Protein AF-A0A635RBH0-F1 (afdb_monomer)

Mean predicted aligned error: 6.49 Å

Structure (mmCIF, N/CA/C/O backbone):
data_AF-A0A635RBH0-F1
#
_entry.id   AF-A0A635RBH0-F1
#
loop_
_atom_site.group_PDB
_atom_site.id
_atom_site.type_symbol
_atom_site.label_atom_id
_atom_site.label_alt_id
_atom_site.label_comp_id
_atom_site.label_asym_id
_atom_site.label_entity_id
_atom_site.label_seq_id
_atom_site.pdbx_PDB_ins_code
_atom_site.Cartn_x
_atom_site.Cartn_y
_atom_site.Cartn_z
_atom_site.occupancy
_atom_site.B_iso_or_equiv
_atom_site.auth_seq_id
_atom_site.auth_comp_id
_atom_site.auth_asym_id
_atom_site.auth_atom_id
_atom_site.pdbx_PDB_model_num
ATOM 1 N N . MET A 1 1 ? -5.981 -16.190 20.369 1.00 44.06 1 MET A N 1
ATOM 2 C CA . MET A 1 1 ? -5.196 -15.364 19.422 1.00 44.06 1 MET A CA 1
ATOM 3 C C . MET A 1 1 ? -5.634 -13.890 19.314 1.00 44.06 1 MET A C 1
ATOM 5 O O . MET 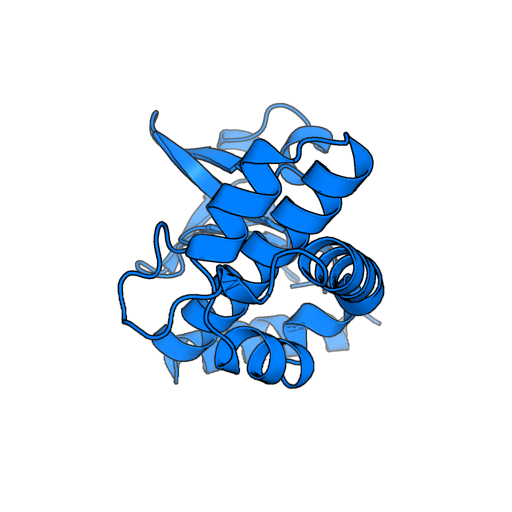A 1 1 ? -4.944 -13.153 18.635 1.00 44.06 1 MET A O 1
ATOM 9 N N . ARG A 1 2 ? -6.680 -13.398 20.010 1.00 43.31 2 ARG A N 1
ATOM 10 C CA . ARG A 1 2 ? -7.145 -11.990 19.898 1.00 43.31 2 ARG A CA 1
ATOM 11 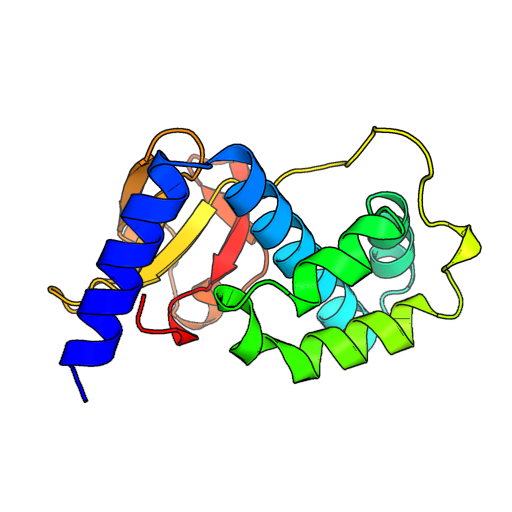C C . ARG A 1 2 ? -6.254 -10.923 20.567 1.00 43.31 2 ARG A C 1
ATOM 13 O O . ARG A 1 2 ? -6.272 -9.779 20.142 1.00 43.31 2 ARG A O 1
ATOM 20 N N . LEU A 1 3 ? -5.457 -11.287 21.576 1.00 44.53 3 LEU A N 1
ATOM 21 C CA . LEU A 1 3 ? -4.610 -10.333 22.318 1.00 44.53 3 LEU A CA 1
ATOM 22 C C . LEU A 1 3 ? -3.443 -9.766 21.485 1.00 44.53 3 LEU A C 1
ATOM 24 O O . LEU A 1 3 ? -3.016 -8.646 21.737 1.00 44.53 3 LEU A O 1
ATOM 28 N N . SER A 1 4 ? -2.962 -10.511 20.480 1.00 57.62 4 SER A N 1
ATOM 29 C CA . SER A 1 4 ? -1.877 -10.068 19.586 1.00 57.62 4 SER A CA 1
ATOM 30 C C . SER A 1 4 ? -2.301 -8.874 18.730 1.00 57.62 4 SER A C 1
ATOM 32 O O . SER A 1 4 ? -1.548 -7.921 18.582 1.00 57.62 4 SER A O 1
ATOM 34 N N . ASN A 1 5 ? -3.532 -8.910 18.223 1.00 54.75 5 ASN A N 1
ATOM 35 C CA . ASN A 1 5 ? -4.070 -7.908 17.308 1.00 54.75 5 ASN A CA 1
ATOM 36 C C . ASN A 1 5 ? -4.358 -6.584 18.031 1.00 54.75 5 ASN A C 1
ATOM 38 O O . ASN A 1 5 ? -3.998 -5.521 17.539 1.00 54.75 5 ASN A O 1
ATOM 42 N N . VAL A 1 6 ? -4.929 -6.642 19.247 1.00 58.50 6 VAL A N 1
ATOM 43 C CA . VAL A 1 6 ? -5.173 -5.441 20.076 1.00 58.50 6 VAL A CA 1
ATOM 44 C C . VAL A 1 6 ? -3.856 -4.725 20.372 1.00 58.50 6 VAL A C 1
ATOM 46 O O . VAL A 1 6 ? -3.782 -3.500 20.296 1.00 58.50 6 VAL A O 1
ATOM 49 N N . TYR A 1 7 ? -2.814 -5.495 20.694 1.00 58.91 7 TYR A N 1
ATOM 50 C CA . TYR A 1 7 ? -1.485 -4.958 20.955 1.00 58.91 7 TYR A CA 1
ATOM 51 C C . TYR A 1 7 ? -0.882 -4.316 19.701 1.00 58.91 7 TYR A C 1
ATOM 53 O O . TYR A 1 7 ? -0.368 -3.208 19.783 1.00 58.91 7 TYR A O 1
ATOM 61 N N . GLN A 1 8 ? -1.019 -4.958 18.537 1.00 63.62 8 GLN A N 1
ATOM 62 C CA . GLN A 1 8 ? -0.545 -4.423 17.258 1.00 63.62 8 GLN A CA 1
ATOM 63 C C . GLN A 1 8 ? -1.266 -3.126 16.866 1.00 63.62 8 GLN A C 1
ATOM 65 O O . GLN A 1 8 ? -0.602 -2.182 16.450 1.00 63.62 8 GLN A O 1
ATOM 70 N N . ALA A 1 9 ? -2.587 -3.033 17.052 1.00 65.12 9 ALA A N 1
ATOM 71 C CA . ALA A 1 9 ? -3.355 -1.822 16.752 1.00 65.12 9 ALA A CA 1
ATOM 72 C C . ALA A 1 9 ? -2.985 -0.656 17.682 1.00 65.12 9 ALA A C 1
ATOM 74 O O . ALA A 1 9 ? -2.739 0.460 17.224 1.00 65.12 9 ALA A O 1
ATOM 75 N N . ALA A 1 10 ? -2.874 -0.917 18.988 1.00 64.19 10 ALA A N 1
ATOM 76 C CA . ALA A 1 10 ? -2.432 0.088 19.953 1.00 64.19 10 ALA A CA 1
ATOM 77 C C . ALA A 1 10 ? -0.987 0.543 19.684 1.00 64.19 10 ALA A C 1
ATOM 79 O O . ALA A 1 10 ? -0.702 1.740 19.720 1.00 64.19 10 ALA A O 1
ATOM 80 N N . GLN A 1 11 ? -0.096 -0.398 19.358 1.00 68.94 11 GLN A N 1
ATOM 81 C CA . GLN A 1 11 ? 1.286 -0.116 18.982 1.00 68.94 11 GLN A CA 1
ATOM 82 C C . GLN A 1 11 ? 1.354 0.707 17.691 1.00 68.94 11 GLN A C 1
ATOM 84 O O . GLN A 1 11 ? 2.080 1.692 17.651 1.00 68.94 11 GLN A O 1
ATOM 89 N N . PHE A 1 12 ? 0.558 0.375 16.672 1.00 72.94 12 PHE A N 1
ATOM 90 C CA . PHE A 1 12 ? 0.488 1.139 15.428 1.00 72.94 12 PHE A CA 1
ATOM 91 C C . PHE A 1 12 ? 0.039 2.584 15.669 1.00 72.94 12 PHE A C 1
ATOM 93 O O . PHE A 1 12 ? 0.700 3.508 15.206 1.00 72.94 12 PHE A O 1
ATOM 100 N N . HIS A 1 13 ? -1.028 2.806 16.442 1.00 72.00 13 HIS A N 1
ATOM 101 C CA . HIS A 1 13 ? -1.475 4.162 16.777 1.00 72.00 13 HIS A CA 1
ATOM 102 C C . HIS A 1 13 ? -0.434 4.940 17.594 1.00 72.00 13 HIS A C 1
ATOM 104 O O . HIS A 1 13 ? -0.218 6.132 17.356 1.00 72.00 13 HIS A O 1
ATOM 110 N N . GLN A 1 14 ? 0.238 4.275 18.536 1.00 72.81 14 GLN A N 1
ATOM 111 C CA . GLN A 1 14 ? 1.314 4.873 19.321 1.00 72.81 14 GLN A CA 1
ATOM 112 C C . GLN A 1 14 ? 2.518 5.244 18.441 1.00 72.81 14 GLN A C 1
ATOM 114 O O . GLN A 1 14 ? 3.041 6.352 18.553 1.00 72.81 14 GLN A O 1
ATOM 119 N N . GLU A 1 15 ? 2.945 4.351 17.548 1.00 74.12 15 GLU A N 1
ATOM 120 C CA . GLU A 1 15 ? 4.048 4.579 16.610 1.00 74.12 15 GLU A CA 1
ATOM 121 C C . GLU A 1 15 ? 3.713 5.656 15.577 1.00 74.12 15 GLU A C 1
ATOM 123 O O . GLU A 1 15 ? 4.554 6.515 15.311 1.00 74.12 15 GLU A O 1
ATOM 128 N N . LEU A 1 16 ? 2.484 5.664 15.048 1.00 79.81 16 LEU A N 1
ATOM 129 C CA . LEU A 1 16 ? 1.994 6.698 14.136 1.00 79.81 16 LEU A CA 1
ATOM 130 C C . LEU A 1 16 ? 2.011 8.070 14.814 1.00 79.81 16 LEU A C 1
ATOM 132 O O . LEU A 1 16 ? 2.447 9.040 14.211 1.00 79.81 16 LEU A O 1
ATOM 136 N N . THR A 1 17 ? 1.618 8.147 16.085 1.00 78.12 17 THR A N 1
ATOM 137 C CA . THR A 1 17 ? 1.651 9.406 16.843 1.00 78.12 17 THR A CA 1
ATOM 138 C C . THR A 1 17 ? 3.086 9.841 17.160 1.00 78.12 17 THR A C 1
ATOM 140 O O . THR A 1 17 ? 3.404 11.026 17.120 1.00 78.12 17 THR A O 1
ATOM 143 N N . ALA A 1 18 ? 3.976 8.893 17.467 1.00 80.94 18 ALA A N 1
ATOM 144 C CA . ALA A 1 18 ? 5.359 9.188 17.836 1.00 80.94 18 ALA A CA 1
ATOM 145 C C . ALA A 1 18 ? 6.256 9.536 16.634 1.00 80.94 18 ALA A C 1
ATOM 147 O O . ALA A 1 18 ? 7.181 10.336 16.774 1.00 80.94 18 ALA A O 1
ATOM 148 N N . LYS A 1 19 ? 6.034 8.907 15.471 1.00 84.00 19 LYS A N 1
ATOM 149 C CA . LYS A 1 19 ? 6.851 9.059 14.252 1.00 84.00 19 LYS A CA 1
ATOM 150 C C . LYS A 1 19 ? 5.990 9.033 12.973 1.00 84.00 19 LYS A C 1
ATOM 152 O O . LYS A 1 19 ? 6.208 8.171 12.113 1.00 84.00 19 LYS A O 1
ATOM 157 N N . PRO A 1 20 ? 5.053 9.981 12.799 1.00 82.50 20 PRO A N 1
ATOM 158 C CA . PRO A 1 20 ? 4.067 9.946 11.714 1.00 82.50 20 PRO A CA 1
ATOM 159 C C . PRO A 1 20 ? 4.707 9.928 10.324 1.00 82.50 20 PRO A C 1
ATOM 161 O O . PRO A 1 20 ? 4.341 9.117 9.476 1.00 82.50 20 PRO A O 1
ATOM 164 N N . GLU A 1 21 ? 5.730 10.755 10.099 1.00 84.31 21 GLU A N 1
ATOM 165 C CA . GLU A 1 21 ? 6.403 10.846 8.799 1.00 84.31 21 GLU A CA 1
ATOM 166 C C . GLU A 1 21 ? 7.143 9.560 8.420 1.00 84.31 21 GLU A C 1
ATOM 168 O O . GLU A 1 21 ? 7.104 9.145 7.263 1.00 84.31 21 GLU A O 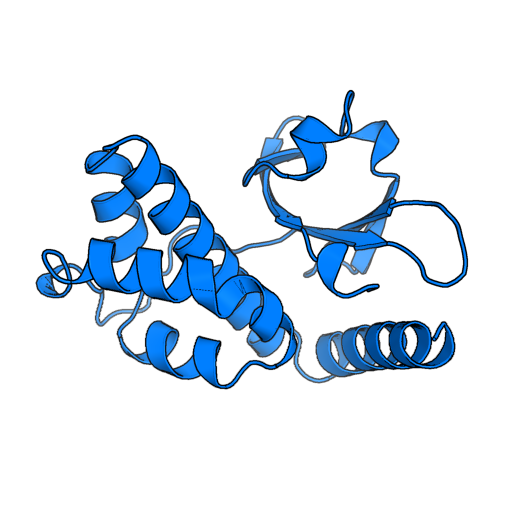1
ATOM 173 N N . TYR A 1 22 ? 7.785 8.901 9.390 1.00 85.19 22 TYR A N 1
ATOM 174 C CA . TYR A 1 22 ? 8.496 7.642 9.167 1.00 85.19 22 TYR A CA 1
ATOM 175 C C . TYR A 1 22 ? 7.524 6.511 8.812 1.00 85.19 22 TYR A C 1
ATOM 177 O O . TYR A 1 22 ? 7.742 5.786 7.840 1.00 85.19 22 TYR A O 1
ATOM 185 N N . ILE A 1 23 ? 6.422 6.397 9.560 1.00 85.69 23 ILE A N 1
ATOM 186 C CA . ILE A 1 23 ? 5.379 5.400 9.298 1.00 85.69 23 ILE A CA 1
ATOM 187 C C . ILE A 1 23 ? 4.732 5.658 7.933 1.00 85.69 23 ILE A C 1
ATOM 189 O O . ILE A 1 23 ? 4.670 4.747 7.106 1.00 85.69 23 ILE A O 1
ATOM 193 N N . ARG A 1 24 ? 4.339 6.905 7.637 1.00 87.88 24 ARG A N 1
ATOM 194 C CA . ARG A 1 24 ? 3.766 7.284 6.336 1.00 87.88 24 ARG A CA 1
ATOM 195 C C . ARG A 1 24 ? 4.726 7.002 5.186 1.00 87.88 24 ARG A C 1
ATOM 197 O O . ARG A 1 24 ? 4.305 6.493 4.146 1.00 87.88 24 ARG A O 1
ATOM 204 N N . HIS A 1 25 ? 6.014 7.288 5.366 1.00 88.00 25 HIS A N 1
ATOM 205 C CA . HIS A 1 25 ? 7.038 6.987 4.373 1.00 88.00 25 HIS A CA 1
ATOM 206 C C . HIS A 1 25 ? 7.118 5.483 4.086 1.00 88.00 25 HIS A C 1
ATOM 208 O O . HIS A 1 25 ? 6.958 5.078 2.935 1.00 88.00 25 HIS A O 1
ATOM 214 N N . ASN A 1 26 ? 7.274 4.644 5.113 1.00 89.00 26 ASN A N 1
ATOM 215 C CA . ASN A 1 26 ? 7.375 3.196 4.925 1.00 89.00 26 ASN A CA 1
ATOM 216 C C . ASN A 1 26 ? 6.108 2.594 4.304 1.00 89.00 26 ASN A C 1
ATOM 218 O O . ASN A 1 26 ? 6.198 1.749 3.415 1.00 89.00 26 ASN A O 1
ATOM 222 N N . LEU A 1 27 ? 4.922 3.046 4.720 1.00 90.00 27 LEU A N 1
ATOM 223 C CA . LEU A 1 27 ? 3.657 2.593 4.135 1.00 90.00 27 LEU A CA 1
ATOM 224 C C . LEU A 1 27 ? 3.498 3.059 2.679 1.00 90.00 27 LEU A C 1
ATOM 226 O O . LEU A 1 27 ? 3.000 2.308 1.842 1.00 90.00 27 LEU A O 1
ATOM 230 N N . THR A 1 28 ? 3.992 4.253 2.339 1.00 90.94 28 THR A N 1
ATOM 231 C CA . THR A 1 28 ? 4.054 4.726 0.947 1.00 90.94 28 THR A CA 1
ATOM 232 C C . THR A 1 28 ? 4.947 3.828 0.097 1.00 90.94 28 THR A C 1
ATOM 234 O O . THR A 1 28 ? 4.563 3.432 -1.004 1.00 90.94 28 THR A O 1
ATOM 237 N N . VAL A 1 29 ? 6.130 3.472 0.600 1.00 91.12 29 VAL A N 1
ATOM 238 C CA . VAL A 1 29 ? 7.051 2.563 -0.095 1.00 91.12 29 VAL A CA 1
ATOM 239 C C . VAL A 1 29 ? 6.423 1.179 -0.259 1.00 91.12 29 VAL A C 1
ATOM 241 O O . VAL A 1 29 ? 6.448 0.622 -1.357 1.00 91.12 29 VAL A O 1
ATOM 244 N N . ALA A 1 30 ? 5.784 0.655 0.792 1.00 91.12 30 ALA A N 1
ATOM 245 C CA . ALA A 1 30 ? 5.038 -0.599 0.751 1.00 91.12 30 ALA A CA 1
ATOM 246 C C . ALA A 1 30 ? 3.991 -0.592 -0.370 1.00 91.12 30 ALA A C 1
ATOM 248 O O . ALA A 1 30 ? 3.966 -1.490 -1.211 1.00 91.12 30 ALA A O 1
ATOM 249 N N . TRP A 1 31 ? 3.156 0.448 -0.413 1.00 92.12 31 TRP A N 1
ATOM 250 C CA . TRP A 1 31 ? 2.130 0.621 -1.435 1.00 92.12 31 TRP A CA 1
ATOM 251 C C . TRP A 1 31 ? 2.720 0.649 -2.852 1.00 92.12 31 TRP A C 1
ATOM 253 O O . TRP A 1 31 ? 2.258 -0.099 -3.716 1.00 92.12 31 TRP A O 1
ATOM 263 N N . LYS A 1 32 ? 3.792 1.418 -3.085 1.00 92.25 32 LYS A N 1
ATOM 264 C CA . LYS A 1 32 ? 4.485 1.473 -4.386 1.00 92.25 32 LYS A CA 1
ATOM 265 C C . LYS A 1 32 ? 5.017 0.109 -4.820 1.00 92.25 32 LYS A C 1
ATOM 267 O O . LYS A 1 32 ? 4.870 -0.270 -5.979 1.00 92.25 32 LYS A O 1
ATOM 272 N N . LEU A 1 33 ? 5.604 -0.656 -3.902 1.00 92.06 33 LEU A N 1
ATOM 273 C CA . LEU A 1 33 ? 6.094 -2.002 -4.201 1.00 92.06 33 LEU A CA 1
ATOM 274 C C . LEU A 1 33 ? 4.950 -2.967 -4.519 1.00 92.06 33 LEU A C 1
ATOM 276 O O . LEU A 1 33 ? 5.071 -3.778 -5.436 1.00 92.06 33 LEU A O 1
ATOM 280 N N . LEU A 1 34 ? 3.816 -2.866 -3.822 1.00 90.94 34 LEU A N 1
ATOM 281 C CA . LEU A 1 34 ? 2.632 -3.657 -4.161 1.00 90.94 34 LEU A CA 1
ATOM 282 C C . LEU A 1 34 ? 2.055 -3.285 -5.529 1.00 90.94 34 LEU A C 1
ATOM 284 O O . LEU A 1 34 ? 1.635 -4.191 -6.253 1.00 90.94 34 LEU A O 1
ATOM 288 N N . LEU A 1 35 ? 2.062 -1.996 -5.881 1.00 91.56 35 LEU A N 1
ATOM 289 C CA . LEU A 1 35 ? 1.648 -1.501 -7.193 1.00 91.56 35 LEU A CA 1
ATOM 290 C C . LEU A 1 35 ? 2.549 -2.064 -8.300 1.00 91.56 35 LEU A C 1
ATOM 292 O O . LEU A 1 35 ? 2.048 -2.569 -9.299 1.00 91.56 35 LEU A O 1
ATOM 296 N N . ILE A 1 36 ? 3.868 -2.064 -8.088 1.00 92.88 36 ILE A N 1
ATOM 297 C CA . ILE A 1 36 ? 4.834 -2.646 -9.029 1.00 92.88 36 ILE A CA 1
ATOM 298 C C . ILE A 1 36 ? 4.636 -4.157 -9.168 1.00 92.88 36 ILE A C 1
ATOM 300 O O . ILE A 1 36 ? 4.621 -4.667 -10.285 1.00 92.88 36 ILE A O 1
ATOM 304 N N . ALA A 1 37 ? 4.459 -4.883 -8.060 1.00 91.19 37 ALA A N 1
ATOM 305 C CA . ALA A 1 37 ? 4.199 -6.320 -8.110 1.00 91.19 37 ALA A CA 1
ATOM 306 C C . ALA A 1 37 ? 2.922 -6.640 -8.897 1.00 91.19 37 ALA A C 1
ATOM 308 O O . ALA A 1 37 ? 2.878 -7.633 -9.620 1.00 91.19 37 ALA A O 1
ATOM 309 N N . ASP A 1 38 ? 1.881 -5.820 -8.753 1.00 90.88 38 ASP A N 1
ATOM 310 C CA . ASP A 1 38 ? 0.634 -6.003 -9.487 1.00 90.88 38 ASP A CA 1
ATOM 311 C C . ASP A 1 38 ? 0.793 -5.672 -10.976 1.00 90.88 38 ASP A C 1
ATOM 313 O O . ASP A 1 38 ? 0.415 -6.475 -11.827 1.00 90.88 38 ASP A O 1
ATOM 317 N N . ALA A 1 39 ? 1.453 -4.562 -11.308 1.00 92.81 39 ALA A N 1
ATOM 318 C CA . ALA A 1 39 ? 1.781 -4.202 -12.685 1.00 92.81 39 ALA A CA 1
ATOM 319 C C . ALA A 1 39 ? 2.630 -5.286 -13.376 1.00 92.81 39 ALA A C 1
ATOM 321 O O . ALA A 1 39 ? 2.352 -5.666 -14.512 1.00 92.81 39 ALA A O 1
ATOM 322 N N . ALA A 1 40 ? 3.598 -5.876 -12.664 1.00 92.19 40 ALA A N 1
ATOM 323 C CA . ALA A 1 40 ? 4.411 -6.982 -13.164 1.00 92.19 40 ALA A CA 1
ATOM 324 C C . ALA A 1 40 ? 3.577 -8.229 -13.488 1.00 92.19 40 ALA A C 1
ATOM 326 O O . ALA A 1 40 ? 3.811 -8.872 -14.508 1.00 92.19 40 ALA A O 1
ATOM 327 N N . ARG A 1 41 ? 2.559 -8.551 -12.676 1.00 90.62 41 ARG A N 1
ATOM 328 C CA . ARG A 1 41 ? 1.637 -9.667 -12.964 1.00 90.62 41 ARG A CA 1
ATOM 329 C C . ARG A 1 41 ? 0.812 -9.443 -14.230 1.00 90.62 41 ARG A C 1
ATOM 331 O O . ARG A 1 41 ? 0.435 -10.420 -14.872 1.00 90.62 41 ARG A O 1
ATOM 338 N N . HIS A 1 42 ? 0.545 -8.188 -14.578 1.00 92.31 42 HIS A N 1
ATOM 339 C CA . HIS A 1 42 ? -0.235 -7.798 -15.754 1.00 92.31 42 HIS A CA 1
ATOM 340 C C . HIS A 1 42 ? 0.638 -7.371 -16.950 1.00 92.31 42 HIS A C 1
ATOM 342 O O . HIS A 1 42 ? 0.098 -6.961 -17.973 1.00 92.31 42 HIS A O 1
ATOM 348 N N . ASN A 1 43 ? 1.969 -7.497 -16.851 1.00 90.50 43 ASN A N 1
ATOM 349 C CA . ASN A 1 43 ? 2.945 -7.034 -17.847 1.00 90.50 43 ASN A CA 1
ATOM 350 C C . ASN A 1 43 ? 2.846 -5.531 -18.190 1.00 90.50 43 ASN A C 1
ATOM 352 O O . ASN A 1 43 ? 3.202 -5.116 -19.293 1.00 90.50 43 ASN A O 1
ATOM 356 N N . ASP A 1 44 ? 2.406 -4.701 -17.243 1.00 94.31 44 ASP A N 1
ATOM 357 C CA . ASP A 1 44 ? 2.319 -3.248 -17.402 1.00 94.31 44 ASP A CA 1
ATOM 358 C C . ASP A 1 44 ? 3.664 -2.579 -17.076 1.00 94.31 44 ASP A C 1
ATOM 360 O O . ASP A 1 44 ? 3.929 -2.118 -15.963 1.00 94.31 44 ASP A O 1
ATOM 364 N N . GLN A 1 45 ? 4.549 -2.544 -18.072 1.00 92.50 45 GLN A N 1
ATOM 365 C CA . GLN A 1 45 ? 5.881 -1.950 -17.935 1.00 92.50 45 GLN A CA 1
ATOM 366 C C . GLN A 1 45 ? 5.845 -0.439 -17.693 1.00 92.50 45 GLN A C 1
ATOM 368 O O . GLN A 1 45 ? 6.732 0.095 -17.024 1.00 92.50 45 GLN A O 1
ATOM 373 N N . GLU A 1 46 ? 4.845 0.260 -18.230 1.00 92.56 46 GLU A N 1
ATOM 374 C CA . GLU A 1 46 ? 4.753 1.712 -18.108 1.00 92.56 46 GLU A CA 1
ATOM 375 C C . GLU A 1 46 ? 4.518 2.108 -16.651 1.00 92.56 46 GLU A C 1
ATOM 377 O O . GLU A 1 46 ? 5.229 2.971 -16.123 1.00 92.56 46 GLU A O 1
ATOM 382 N N . THR A 1 47 ? 3.583 1.430 -15.979 1.00 91.44 47 THR A N 1
ATOM 383 C CA . THR A 1 47 ? 3.334 1.633 -14.550 1.00 91.44 47 THR A CA 1
ATOM 384 C C . THR A 1 47 ? 4.568 1.289 -13.724 1.00 91.44 47 THR A C 1
ATOM 386 O O . THR A 1 47 ? 4.958 2.094 -12.880 1.00 91.44 47 THR A O 1
ATOM 389 N N . ILE A 1 48 ? 5.256 0.174 -14.006 1.00 91.38 48 ILE A N 1
ATOM 390 C CA . ILE A 1 48 ? 6.491 -0.190 -13.287 1.00 91.38 48 ILE A CA 1
ATOM 391 C C . ILE A 1 48 ? 7.526 0.933 -13.391 1.00 91.38 48 ILE A C 1
ATOM 393 O O . ILE A 1 48 ? 8.000 1.421 -12.368 1.00 91.38 48 ILE A O 1
ATOM 397 N N . ILE A 1 49 ? 7.857 1.386 -14.604 1.00 91.19 49 ILE A N 1
ATOM 398 C CA . ILE A 1 49 ? 8.879 2.421 -14.813 1.00 91.19 49 ILE A CA 1
ATOM 399 C C . ILE A 1 49 ? 8.475 3.730 -14.130 1.00 91.19 49 ILE A C 1
ATOM 401 O O . ILE A 1 49 ? 9.302 4.348 -13.453 1.00 91.19 49 ILE A O 1
ATOM 405 N N . LYS A 1 50 ? 7.213 4.156 -14.276 1.00 90.12 50 LYS A N 1
ATOM 406 C CA . LYS A 1 50 ? 6.701 5.367 -13.620 1.00 90.12 50 LYS A CA 1
ATOM 407 C C . LYS A 1 50 ? 6.824 5.272 -12.104 1.00 90.12 50 LYS A C 1
ATOM 409 O O . LYS A 1 50 ? 7.305 6.217 -11.490 1.00 90.12 50 LYS A O 1
ATOM 414 N N . THR A 1 51 ? 6.452 4.144 -11.502 1.00 90.62 51 THR A N 1
ATOM 415 C CA . THR A 1 51 ? 6.538 3.969 -10.048 1.00 90.62 51 THR A CA 1
ATOM 416 C C . THR A 1 51 ? 7.985 3.863 -9.569 1.00 90.62 51 THR A C 1
ATOM 418 O O . THR A 1 51 ? 8.324 4.494 -8.569 1.00 90.62 51 THR A O 1
ATOM 421 N N . VAL A 1 52 ? 8.868 3.159 -10.287 1.00 90.69 52 VAL A N 1
ATOM 422 C CA . VAL A 1 52 ? 10.306 3.063 -9.958 1.00 90.69 52 VAL A CA 1
ATOM 423 C C . VAL A 1 52 ? 10.968 4.437 -9.931 1.00 90.69 52 VAL A C 1
ATOM 425 O O . VAL A 1 52 ? 11.744 4.719 -9.024 1.00 90.69 52 VAL A O 1
ATOM 428 N N . ARG A 1 53 ? 10.590 5.335 -10.847 1.00 89.75 53 ARG A N 1
ATOM 429 C CA . ARG A 1 53 ? 11.054 6.731 -10.840 1.00 89.75 53 ARG A CA 1
ATOM 430 C C . ARG A 1 53 ? 10.620 7.524 -9.612 1.00 89.75 53 ARG A C 1
ATOM 432 O O . ARG A 1 53 ? 11.115 8.621 -9.433 1.00 89.75 53 ARG A O 1
ATOM 439 N N . THR A 1 54 ? 9.710 7.024 -8.785 1.00 89.25 54 THR A N 1
ATOM 440 C CA . THR A 1 54 ? 9.301 7.683 -7.531 1.00 89.25 54 THR A CA 1
ATOM 441 C C . THR A 1 54 ? 9.916 7.034 -6.289 1.00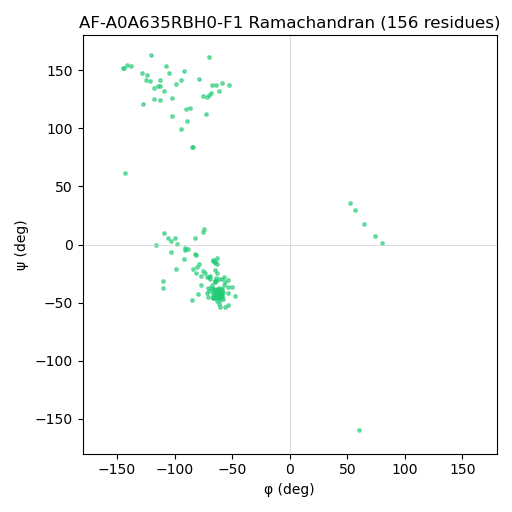 89.25 54 THR A C 1
ATOM 443 O O . THR A 1 54 ? 9.566 7.411 -5.169 1.00 89.25 54 THR A O 1
ATOM 446 N N . LEU A 1 55 ? 10.767 6.020 -6.474 1.00 88.62 55 LEU A N 1
ATOM 447 C CA . LEU A 1 55 ? 11.466 5.305 -5.410 1.00 88.62 55 LEU A CA 1
ATOM 448 C C . LEU A 1 55 ? 12.931 5.730 -5.357 1.00 88.62 55 LEU A C 1
ATOM 450 O O . LEU A 1 55 ? 13.562 6.009 -6.381 1.00 88.62 55 LEU A O 1
ATOM 454 N N . ARG A 1 56 ? 13.477 5.716 -4.146 1.00 86.50 56 ARG A N 1
ATOM 455 C CA . ARG A 1 56 ? 14.897 5.932 -3.873 1.00 86.50 56 ARG A CA 1
ATOM 456 C C . ARG A 1 56 ? 15.552 4.610 -3.477 1.00 86.50 56 ARG A C 1
ATOM 458 O O . ARG A 1 56 ? 14.880 3.754 -2.906 1.00 86.50 56 ARG A O 1
ATOM 465 N N . PRO A 1 57 ? 16.867 4.440 -3.691 1.00 82.94 57 PRO A N 1
ATOM 466 C CA . PRO A 1 57 ? 17.569 3.229 -3.266 1.00 82.94 57 PRO A CA 1
ATOM 467 C C . PRO A 1 57 ? 17.376 2.905 -1.776 1.00 82.94 57 PRO A C 1
ATOM 469 O O . PRO A 1 57 ? 17.091 1.762 -1.433 1.00 82.94 57 PRO A O 1
ATOM 472 N N . ILE A 1 58 ? 17.431 3.926 -0.910 1.00 84.19 58 ILE A N 1
ATOM 473 C CA . ILE A 1 58 ? 17.240 3.775 0.542 1.00 84.19 58 ILE A CA 1
ATOM 474 C C . ILE A 1 58 ? 15.849 3.243 0.909 1.00 84.19 58 ILE A C 1
ATOM 476 O O . ILE A 1 58 ? 15.706 2.529 1.897 1.00 84.19 58 ILE A O 1
ATOM 480 N N . ASP A 1 59 ? 14.834 3.536 0.093 1.00 86.00 59 ASP A N 1
ATOM 481 C CA . ASP A 1 59 ? 13.462 3.103 0.348 1.00 86.00 59 ASP A CA 1
ATOM 482 C C . ASP A 1 59 ? 13.355 1.569 0.295 1.00 86.00 59 ASP A C 1
ATOM 484 O O . ASP A 1 59 ? 12.564 0.977 1.021 1.00 86.00 59 ASP A O 1
ATOM 488 N N . LEU A 1 60 ? 14.169 0.906 -0.536 1.00 82.81 60 LEU A N 1
ATOM 489 C CA . LEU A 1 60 ? 14.176 -0.556 -0.663 1.00 82.81 60 LEU A CA 1
ATOM 490 C C . LEU A 1 60 ? 14.796 -1.249 0.559 1.00 82.81 60 LEU A C 1
ATOM 492 O O . LEU A 1 60 ? 14.437 -2.383 0.869 1.00 82.81 60 LEU A O 1
ATOM 496 N N . GLU A 1 61 ? 15.712 -0.578 1.256 1.00 82.12 61 GLU A N 1
ATOM 497 C CA . GLU A 1 61 ? 16.334 -1.095 2.477 1.00 82.12 61 GLU A CA 1
ATOM 498 C C . GLU A 1 61 ? 15.413 -0.914 3.689 1.00 82.12 61 GLU A C 1
ATOM 500 O O . GLU A 1 61 ? 15.253 -1.829 4.501 1.00 82.12 61 GLU A O 1
ATOM 505 N N . THR A 1 62 ? 14.765 0.252 3.799 1.00 79.38 62 THR A N 1
ATOM 506 C CA . THR A 1 62 ? 13.923 0.596 4.955 1.00 79.38 62 THR A CA 1
ATOM 507 C C . THR A 1 62 ? 12.712 -0.316 5.072 1.00 79.38 62 THR A C 1
ATOM 509 O O . THR A 1 62 ? 12.374 -0.752 6.176 1.00 79.38 62 THR A O 1
ATOM 512 N N . ILE A 1 63 ? 12.088 -0.674 3.951 1.00 82.06 63 ILE A N 1
ATOM 513 C CA . ILE A 1 63 ? 10.867 -1.477 3.960 1.00 82.06 63 ILE A CA 1
ATOM 514 C C .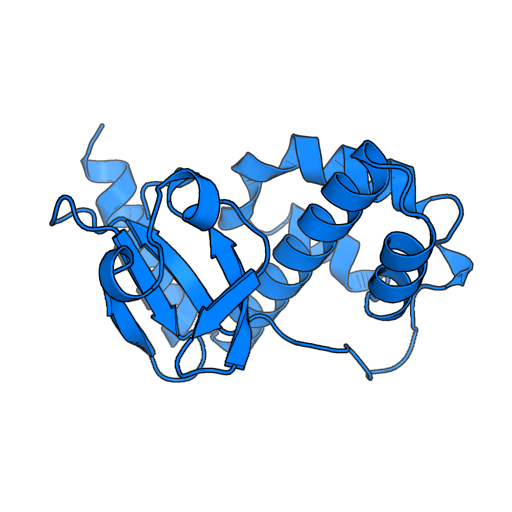 ILE A 1 63 ? 11.082 -2.890 4.534 1.00 82.06 63 ILE A C 1
ATOM 516 O O . ILE A 1 63 ? 10.192 -3.420 5.195 1.00 82.06 63 ILE A O 1
ATOM 520 N N . TRP A 1 64 ? 12.265 -3.498 4.377 1.00 78.88 64 TRP A N 1
ATOM 521 C CA . TRP A 1 64 ? 12.542 -4.840 4.927 1.00 78.88 64 TRP A CA 1
ATOM 522 C C . TRP A 1 64 ? 12.765 -4.831 6.432 1.00 78.88 64 TRP A C 1
ATOM 524 O O . TRP A 1 64 ? 12.560 -5.850 7.088 1.00 78.88 64 TRP A O 1
ATOM 534 N N . SER A 1 65 ? 13.147 -3.678 6.977 1.00 79.69 65 SER A N 1
ATOM 535 C CA . SER A 1 65 ? 13.241 -3.464 8.419 1.00 79.69 65 SER A CA 1
ATOM 536 C C . SER A 1 65 ? 11.895 -3.121 9.068 1.00 79.69 65 SER A C 1
ATOM 538 O O . SER A 1 65 ? 11.806 -3.064 10.291 1.00 79.69 65 SER A O 1
ATOM 540 N N . PHE A 1 66 ? 10.846 -2.885 8.270 1.00 81.25 66 PHE A N 1
ATOM 541 C CA . PHE A 1 66 ? 9.564 -2.414 8.773 1.00 81.25 66 PHE A CA 1
ATOM 542 C C . PHE A 1 66 ? 8.583 -3.565 9.035 1.00 81.25 66 PHE A C 1
ATOM 544 O O . PHE A 1 66 ? 7.902 -4.059 8.128 1.00 81.25 66 PHE A O 1
ATOM 551 N N . ASP A 1 67 ? 8.484 -3.956 10.309 1.00 75.12 67 ASP A N 1
ATOM 552 C CA . ASP A 1 67 ? 7.757 -5.144 10.780 1.00 75.12 67 ASP A CA 1
ATOM 553 C C . ASP A 1 67 ? 6.296 -5.221 10.317 1.00 75.12 67 ASP A C 1
ATOM 555 O O . ASP A 1 67 ? 5.819 -6.303 9.958 1.00 75.12 67 ASP A O 1
ATOM 559 N N . LEU A 1 68 ? 5.595 -4.085 10.235 1.00 72.62 68 LEU A N 1
ATOM 560 C CA . LEU A 1 68 ? 4.191 -4.037 9.806 1.00 72.62 68 LEU A CA 1
ATOM 561 C C . LEU A 1 68 ? 3.985 -4.511 8.366 1.00 72.62 68 LEU A C 1
ATOM 563 O O . LEU A 1 68 ? 2.878 -4.848 7.975 1.00 72.62 68 LEU A O 1
ATOM 567 N N . THR A 1 69 ? 5.030 -4.586 7.551 1.00 74.31 69 THR A N 1
ATOM 568 C CA . THR A 1 69 ? 4.893 -4.978 6.142 1.00 74.31 69 THR A CA 1
ATOM 569 C C . THR A 1 69 ? 5.383 -6.393 5.862 1.00 74.31 69 THR A C 1
ATOM 571 O O . THR A 1 69 ? 5.336 -6.866 4.726 1.00 74.31 69 THR A O 1
ATOM 574 N N . ARG A 1 70 ? 5.765 -7.134 6.910 1.00 76.50 70 ARG A N 1
ATOM 575 C CA . ARG A 1 70 ? 6.310 -8.493 6.812 1.00 76.50 70 ARG A CA 1
ATOM 576 C C . ARG A 1 70 ? 5.388 -9.476 6.085 1.00 76.50 70 ARG A C 1
ATOM 578 O O . ARG A 1 70 ? 5.867 -10.361 5.378 1.00 76.50 70 ARG A O 1
ATOM 585 N N . ILE A 1 71 ? 4.072 -9.309 6.196 1.00 77.50 71 ILE A N 1
ATOM 586 C CA . ILE A 1 71 ? 3.088 -10.137 5.477 1.00 77.50 71 ILE A CA 1
ATOM 587 C C . ILE A 1 71 ? 3.179 -9.990 3.949 1.00 77.50 71 ILE A C 1
ATOM 589 O O . ILE A 1 71 ? 2.825 -10.907 3.209 1.00 77.50 71 ILE A O 1
ATOM 593 N N . TYR A 1 72 ? 3.698 -8.859 3.467 1.00 83.19 72 TYR A N 1
ATOM 594 C CA . TYR A 1 72 ? 3.829 -8.545 2.049 1.00 83.19 72 TYR A CA 1
ATOM 595 C C . TYR A 1 72 ? 5.163 -8.991 1.453 1.00 83.19 72 TYR A C 1
ATOM 597 O O . TYR A 1 72 ? 5.325 -8.921 0.236 1.00 83.19 72 TYR A O 1
ATOM 605 N N . HIS A 1 73 ? 6.078 -9.540 2.260 1.00 84.75 73 HIS A N 1
ATOM 606 C CA . HIS A 1 73 ? 7.449 -9.874 1.864 1.00 84.75 73 HIS A CA 1
ATOM 607 C C . HIS A 1 73 ? 7.551 -10.693 0.564 1.00 84.75 73 HIS A C 1
ATOM 609 O O . HIS A 1 73 ? 8.450 -10.484 -0.248 1.00 84.75 73 HIS A O 1
ATOM 615 N N . ARG A 1 74 ? 6.623 -11.624 0.305 1.00 85.12 74 ARG A N 1
ATOM 616 C CA . ARG A 1 74 ? 6.622 -12.378 -0.965 1.00 85.12 74 ARG A CA 1
ATOM 617 C C . ARG A 1 74 ? 6.312 -11.495 -2.177 1.00 85.12 74 ARG A C 1
ATOM 619 O O . ARG A 1 74 ? 6.968 -11.623 -3.204 1.00 85.12 74 ARG A O 1
ATOM 626 N N . ARG A 1 75 ? 5.317 -10.610 -2.062 1.00 87.12 75 ARG A N 1
ATOM 627 C CA . ARG A 1 75 ? 4.936 -9.672 -3.135 1.00 87.12 75 ARG A CA 1
ATOM 628 C C . ARG A 1 75 ? 6.020 -8.626 -3.352 1.00 87.12 75 ARG A C 1
ATOM 630 O O . ARG A 1 75 ? 6.321 -8.274 -4.479 1.00 87.12 75 ARG A O 1
ATOM 637 N N . PHE A 1 76 ? 6.628 -8.187 -2.268 1.00 90.12 76 PHE A N 1
ATOM 638 C CA . PHE A 1 76 ? 7.779 -7.305 -2.247 1.00 90.12 76 PHE A CA 1
ATOM 639 C C . PHE A 1 76 ? 9.000 -7.871 -2.969 1.00 90.12 76 PHE A C 1
ATOM 641 O O . PHE A 1 76 ? 9.571 -7.183 -3.807 1.00 90.12 76 PHE A O 1
ATOM 648 N N . ASN A 1 77 ? 9.345 -9.139 -2.739 1.00 88.94 77 ASN A N 1
ATOM 649 C CA . ASN A 1 77 ? 10.398 -9.799 -3.513 1.00 88.94 77 ASN A CA 1
ATOM 650 C C . ASN A 1 77 ? 10.066 -9.824 -5.010 1.00 88.94 77 ASN A C 1
ATOM 652 O O . ASN A 1 77 ? 10.912 -9.473 -5.826 1.00 88.94 77 ASN A O 1
ATOM 656 N N . ALA A 1 78 ? 8.818 -10.157 -5.365 1.00 89.00 78 ALA A N 1
ATOM 657 C CA . ALA A 1 78 ? 8.374 -10.126 -6.757 1.00 89.00 78 ALA A CA 1
ATOM 658 C C . ALA A 1 78 ? 8.464 -8.714 -7.367 1.00 89.00 78 ALA A C 1
ATOM 660 O O . ALA A 1 78 ? 8.859 -8.570 -8.522 1.00 89.00 78 ALA A O 1
ATOM 661 N N . ALA A 1 79 ? 8.154 -7.671 -6.588 1.00 90.62 79 ALA A N 1
ATOM 662 C CA . ALA A 1 79 ? 8.367 -6.290 -7.001 1.00 90.62 79 ALA A CA 1
ATOM 663 C C . ALA A 1 79 ? 9.852 -6.022 -7.260 1.00 90.62 79 ALA A C 1
ATOM 665 O O . ALA A 1 79 ? 10.197 -5.557 -8.335 1.00 90.62 79 ALA A O 1
ATOM 666 N N . VAL A 1 80 ? 10.747 -6.358 -6.327 1.00 89.31 80 VAL A N 1
ATOM 667 C CA . VAL A 1 80 ? 12.194 -6.127 -6.488 1.00 89.31 80 VAL A CA 1
ATOM 668 C C . VAL A 1 80 ? 12.763 -6.844 -7.708 1.00 89.31 80 VAL A C 1
ATOM 670 O O . VAL A 1 80 ? 13.542 -6.244 -8.452 1.00 89.31 80 VAL A O 1
ATOM 673 N N . ASP A 1 81 ? 12.349 -8.084 -7.961 1.00 90.31 81 ASP A N 1
ATOM 674 C CA . ASP A 1 81 ? 12.745 -8.801 -9.173 1.00 90.31 81 ASP A CA 1
ATOM 675 C C . ASP A 1 81 ? 12.268 -8.075 -10.443 1.00 90.31 81 ASP A C 1
ATOM 677 O O . ASP A 1 81 ? 13.038 -7.946 -11.396 1.00 90.31 81 ASP A O 1
ATOM 681 N N . ALA A 1 82 ? 11.051 -7.520 -10.434 1.00 90.38 82 ALA A N 1
ATOM 682 C CA . ALA A 1 82 ? 10.520 -6.714 -11.535 1.00 90.38 82 ALA A CA 1
ATOM 683 C C . ALA A 1 82 ? 11.210 -5.342 -11.684 1.00 90.38 82 ALA A C 1
ATOM 685 O O . ALA A 1 82 ? 11.281 -4.812 -12.792 1.00 90.38 82 ALA A O 1
ATOM 686 N N . ILE A 1 83 ? 11.743 -4.767 -10.600 1.00 90.12 83 ILE A N 1
ATOM 687 C CA . ILE A 1 83 ? 12.444 -3.470 -10.607 1.00 90.12 83 ILE A CA 1
ATOM 688 C C . ILE A 1 83 ? 13.893 -3.625 -11.078 1.00 90.12 83 ILE A C 1
ATOM 690 O O . ILE A 1 83 ? 14.450 -2.668 -11.608 1.00 90.12 83 ILE A O 1
ATOM 694 N N . ARG A 1 84 ? 14.510 -4.809 -10.942 1.00 88.19 84 ARG A N 1
ATOM 695 C CA . ARG A 1 84 ? 15.936 -5.047 -11.254 1.00 88.19 84 ARG A CA 1
ATOM 696 C C . ARG A 1 84 ? 16.394 -4.487 -12.616 1.00 88.19 84 ARG A C 1
ATOM 698 O O . ARG A 1 84 ? 17.439 -3.837 -12.640 1.00 88.19 84 ARG A O 1
ATOM 705 N N . PRO A 1 85 ? 15.652 -4.644 -13.733 1.00 91.31 85 PRO A N 1
ATOM 706 C CA . PRO A 1 85 ? 16.035 -4.053 -15.024 1.00 91.31 85 PRO A CA 1
ATOM 707 C C . PRO A 1 85 ? 16.025 -2.513 -15.038 1.00 91.31 85 PRO A C 1
ATOM 709 O O . PRO A 1 85 ? 16.691 -1.885 -15.858 1.00 91.31 85 PRO A O 1
ATOM 712 N N . TYR A 1 86 ? 15.279 -1.902 -14.120 1.00 89.25 86 TYR A N 1
ATOM 713 C CA . TYR A 1 86 ? 1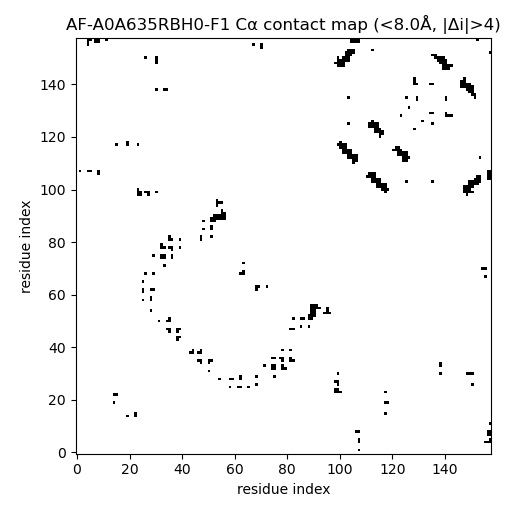4.973 -0.476 -14.045 1.00 89.25 86 TYR A CA 1
ATOM 714 C C . TYR A 1 86 ? 15.678 0.236 -12.885 1.00 89.25 86 TYR A C 1
ATOM 716 O O . TYR A 1 86 ? 15.381 1.397 -12.629 1.00 89.25 86 TYR A O 1
ATOM 724 N N . PHE A 1 87 ? 16.624 -0.405 -12.190 1.00 87.00 87 PHE A N 1
ATOM 725 C CA . PHE A 1 87 ? 17.345 0.210 -11.061 1.00 87.00 87 PHE A CA 1
ATOM 726 C C . PHE A 1 87 ? 18.002 1.552 -11.410 1.00 87.00 87 PHE A C 1
ATOM 728 O O . PHE A 1 87 ? 18.072 2.440 -10.568 1.00 87.00 87 PHE A O 1
ATOM 735 N N . HIS A 1 88 ? 18.418 1.739 -12.663 1.00 85.56 88 HIS A N 1
ATOM 736 C CA . HIS A 1 88 ? 18.975 3.000 -13.156 1.00 85.56 88 HIS A CA 1
ATOM 737 C C . HIS A 1 88 ? 17.959 4.160 -13.206 1.00 85.56 88 HIS A C 1
ATOM 739 O O . HIS A 1 88 ? 18.364 5.309 -13.356 1.00 85.56 88 HIS A O 1
ATOM 745 N N . TYR A 1 89 ? 16.655 3.880 -13.090 1.00 84.62 89 TYR A N 1
ATOM 746 C CA . TYR A 1 89 ? 15.594 4.884 -12.985 1.00 84.62 89 TYR A CA 1
ATOM 747 C C . TYR A 1 89 ? 15.253 5.276 -11.542 1.00 84.62 89 TYR A C 1
ATOM 749 O O . TYR A 1 89 ? 14.432 6.176 -11.362 1.00 84.62 89 TYR A O 1
ATOM 757 N N . LEU A 1 90 ? 15.848 4.634 -10.529 1.00 82.88 90 LEU A N 1
ATOM 758 C CA . LEU A 1 90 ? 15.678 5.052 -9.136 1.00 82.88 90 LEU A CA 1
ATOM 759 C C . LEU A 1 90 ? 16.210 6.480 -8.965 1.00 82.88 90 LEU A C 1
ATOM 761 O O . LEU A 1 90 ? 17.313 6.801 -9.411 1.00 82.88 90 LEU A O 1
ATOM 765 N N . GLN A 1 91 ? 15.426 7.347 -8.328 1.00 75.19 91 GLN A N 1
ATOM 766 C CA . GLN A 1 91 ? 15.812 8.743 -8.149 1.00 75.19 91 GLN A CA 1
ATOM 767 C C . GLN A 1 91 ? 16.821 8.912 -7.009 1.00 75.19 91 GLN A C 1
ATOM 769 O O . GLN A 1 91 ? 16.714 8.286 -5.954 1.00 75.19 91 GLN A O 1
ATOM 774 N N . ALA A 1 92 ? 17.773 9.826 -7.212 1.00 62.28 92 ALA A N 1
ATOM 775 C CA . ALA A 1 92 ? 18.704 10.282 -6.178 1.00 62.28 92 ALA A CA 1
ATOM 776 C C . ALA A 1 92 ? 18.198 11.527 -5.414 1.00 62.28 92 ALA A C 1
ATOM 778 O O . ALA A 1 92 ? 18.765 11.885 -4.385 1.00 62.28 92 ALA A O 1
ATOM 779 N N . THR A 1 93 ? 17.151 12.198 -5.908 1.00 55.34 93 THR A N 1
ATOM 780 C CA . THR A 1 93 ? 16.645 13.491 -5.407 1.00 55.34 93 THR A CA 1
ATOM 781 C C . THR A 1 93 ? 15.184 13.407 -4.940 1.00 55.34 93 THR A C 1
ATOM 783 O O . THR A 1 93 ? 14.492 12.443 -5.240 1.00 55.34 93 THR A O 1
ATOM 786 N N . SER A 1 94 ? 14.725 14.390 -4.152 1.00 54.44 94 SER A N 1
ATOM 787 C CA . SER A 1 94 ? 13.567 14.285 -3.240 1.00 54.44 94 SER A CA 1
ATOM 788 C C . SER A 1 94 ? 12.162 14.317 -3.859 1.00 54.44 94 SER A C 1
ATOM 790 O O . SER A 1 94 ? 11.201 14.465 -3.101 1.00 54.44 94 SER A O 1
ATOM 792 N N . ASP A 1 95 ? 11.999 14.219 -5.179 1.00 63.78 95 ASP A N 1
ATOM 793 C CA . ASP A 1 95 ? 10.665 14.288 -5.786 1.00 63.78 95 ASP A CA 1
ATOM 794 C C . ASP A 1 95 ? 9.997 12.906 -5.758 1.00 63.78 95 ASP A C 1
ATOM 796 O O . ASP A 1 95 ? 10.098 12.083 -6.668 1.00 63.78 95 ASP A O 1
ATOM 800 N N . CYS A 1 96 ? 9.376 12.611 -4.617 1.00 65.44 96 CYS A N 1
ATOM 801 C CA . CYS A 1 96 ? 8.950 11.266 -4.245 1.00 65.44 96 CYS A CA 1
ATOM 802 C C . CYS A 1 96 ? 7.603 10.855 -4.869 1.00 65.44 96 CYS A C 1
ATOM 804 O O . CYS A 1 96 ? 7.098 9.782 -4.536 1.00 65.44 96 CYS A O 1
ATOM 806 N N . GLY A 1 97 ? 7.001 11.661 -5.751 1.00 72.00 97 GLY A N 1
ATOM 807 C CA . GLY A 1 97 ? 5.670 11.390 -6.306 1.00 72.00 97 GLY A CA 1
ATOM 808 C C . GLY A 1 97 ? 4.569 11.323 -5.228 1.00 72.00 97 GLY A C 1
ATOM 809 O O . GLY A 1 97 ? 4.755 11.847 -4.129 1.00 72.00 97 GLY A O 1
ATOM 810 N N . PRO A 1 98 ? 3.411 10.696 -5.512 1.00 75.75 98 PRO A N 1
ATOM 811 C CA . PRO A 1 98 ? 2.300 10.648 -4.563 1.00 75.75 98 PRO A CA 1
ATOM 812 C C . PRO A 1 98 ? 2.664 9.865 -3.293 1.00 75.75 98 PRO A C 1
ATOM 814 O O . PRO A 1 98 ? 3.268 8.787 -3.357 1.00 75.75 98 PRO A O 1
ATOM 817 N N . SER A 1 99 ? 2.269 10.410 -2.140 1.00 82.75 99 SER A N 1
ATOM 818 C CA . SER A 1 99 ? 2.349 9.749 -0.837 1.00 82.75 99 SER A CA 1
ATOM 819 C C . SER A 1 99 ? 1.061 9.005 -0.516 1.00 82.75 99 SER A C 1
ATOM 821 O O . SER A 1 99 ? -0.027 9.422 -0.910 1.00 82.75 99 SER A O 1
ATOM 823 N N . LEU A 1 100 ? 1.187 7.912 0.232 1.00 88.56 100 LEU A N 1
ATOM 824 C CA . LEU A 1 100 ? 0.033 7.218 0.774 1.00 88.56 100 LEU A CA 1
ATOM 825 C C . LEU A 1 100 ? -0.585 8.058 1.892 1.00 88.56 100 LEU A C 1
ATOM 827 O O . LEU A 1 100 ? 0.120 8.428 2.831 1.00 88.56 100 LEU A O 1
ATOM 831 N N . GLU A 1 101 ? -1.886 8.311 1.788 1.00 88.06 101 GLU A N 1
ATOM 832 C CA . GLU A 1 101 ? -2.640 9.047 2.807 1.00 88.06 101 GLU A CA 1
ATOM 833 C C . GLU A 1 101 ? -3.618 8.157 3.571 1.00 88.06 101 GLU A C 1
ATOM 835 O O . GLU A 1 101 ? -3.839 8.359 4.758 1.00 88.06 101 GLU A O 1
ATOM 840 N N . TRP A 1 102 ? -4.158 7.122 2.930 1.00 90.62 102 TRP A N 1
ATOM 841 C CA . TRP A 1 102 ? -5.206 6.301 3.521 1.00 90.62 102 TRP A CA 1
ATOM 842 C C . TRP A 1 102 ? -4.761 4.851 3.690 1.00 90.62 102 TRP A C 1
ATOM 844 O O . TRP A 1 102 ? -4.218 4.227 2.772 1.00 90.62 102 TRP A O 1
ATOM 854 N N . VAL A 1 103 ? -5.041 4.285 4.862 1.00 90.31 103 VAL A N 1
ATOM 855 C CA . VAL A 1 103 ? -4.850 2.858 5.142 1.00 90.31 103 VAL A CA 1
ATOM 856 C C . VAL A 1 103 ? -6.154 2.204 5.557 1.00 90.31 103 VAL A C 1
ATOM 858 O O . VAL A 1 103 ? -6.951 2.780 6.286 1.00 90.31 103 VAL A O 1
ATOM 861 N N . LEU A 1 104 ? -6.368 0.981 5.091 1.00 89.06 104 LEU A N 1
ATOM 862 C CA . LEU A 1 104 ? -7.506 0.157 5.477 1.00 89.06 104 LEU A CA 1
ATOM 863 C C . LEU A 1 104 ? -7.128 -0.683 6.697 1.00 89.06 104 LEU A C 1
ATOM 865 O O . LEU A 1 104 ? -6.247 -1.533 6.605 1.00 89.06 104 LEU A O 1
ATOM 869 N N . VAL A 1 105 ? -7.806 -0.465 7.815 1.00 86.50 105 VAL A N 1
ATOM 870 C CA . VAL A 1 105 ? -7.575 -1.133 9.102 1.00 86.50 105 VAL A CA 1
ATOM 871 C C . VAL A 1 105 ? -8.873 -1.773 9.594 1.00 86.50 105 VAL A C 1
ATOM 873 O O . VAL A 1 105 ? -9.960 -1.241 9.395 1.00 86.50 105 VAL A O 1
ATOM 876 N N . GLN A 1 106 ? -8.795 -2.948 10.191 1.00 80.25 106 GLN A N 1
ATOM 877 C CA . GLN A 1 106 ? -9.878 -3.674 10.829 1.00 80.25 106 GLN A CA 1
ATOM 878 C C . GLN A 1 106 ? -9.777 -3.516 12.345 1.00 80.25 106 GLN A C 1
ATOM 880 O O . GLN A 1 106 ? -8.942 -4.131 13.002 1.00 80.25 106 GLN A O 1
ATOM 885 N N . SER A 1 107 ? -10.727 -2.780 12.916 1.00 66.69 107 SER A N 1
ATOM 886 C CA . SER A 1 107 ? -10.800 -2.611 14.364 1.00 66.69 107 SER A CA 1
ATOM 887 C C . SER A 1 107 ? -10.793 -3.953 15.089 1.00 66.69 107 SER A C 1
ATOM 889 O O . SER A 1 107 ? -11.488 -4.902 14.736 1.00 66.69 107 SER A O 1
ATOM 891 N N . VAL A 1 108 ? -10.033 -4.016 16.175 1.00 62.00 108 VAL A N 1
ATOM 892 C CA . VAL A 1 108 ? -9.998 -5.214 17.019 1.00 62.00 108 VAL A CA 1
ATOM 893 C C . VAL A 1 108 ? -11.213 -5.289 17.952 1.00 62.00 108 VAL A C 1
ATOM 895 O O . VAL A 1 108 ? -11.526 -6.347 18.499 1.00 62.00 108 VAL A O 1
ATOM 898 N N . TRP A 1 109 ? -11.909 -4.163 18.129 1.00 61.44 109 TRP A N 1
ATOM 899 C CA . TRP A 1 109 ? -13.049 -4.002 19.033 1.00 61.44 109 TRP A CA 1
ATOM 900 C C . TRP A 1 109 ? -14.398 -4.001 18.309 1.00 61.44 109 TRP A C 1
ATOM 902 O O . TRP A 1 109 ? -15.440 -3.997 18.962 1.00 61.44 109 TRP A O 1
ATOM 912 N N . SER A 1 110 ? -14.398 -4.002 16.976 1.00 64.31 110 SER A N 1
ATOM 913 C CA . SER A 1 110 ? -15.605 -4.045 16.156 1.00 64.31 110 SER A CA 1
ATOM 914 C C . SER A 1 110 ? -15.367 -4.862 14.891 1.00 64.31 110 SER A C 1
ATOM 916 O O . SER A 1 110 ? -14.260 -4.906 14.375 1.00 64.31 110 SER A O 1
ATOM 918 N N . ASP A 1 111 ? -16.414 -5.471 14.336 1.00 70.75 111 ASP A N 1
ATOM 919 C CA . ASP A 1 111 ? -16.315 -6.206 13.063 1.00 70.75 111 ASP A CA 1
ATOM 920 C C . ASP A 1 111 ? -16.211 -5.270 11.839 1.00 70.75 111 ASP A C 1
ATOM 922 O O . ASP A 1 111 ? -16.377 -5.696 10.695 1.00 70.75 111 ASP A O 1
ATOM 926 N N . TYR A 1 112 ? -15.956 -3.979 12.070 1.00 77.19 112 TYR A N 1
ATOM 927 C CA . TYR A 1 112 ? -15.894 -2.958 11.036 1.00 77.19 112 TYR A CA 1
ATOM 928 C C . TYR A 1 112 ? -14.461 -2.737 10.551 1.00 77.19 112 TYR A C 1
ATOM 930 O O . TYR A 1 112 ? -13.498 -2.710 11.322 1.00 77.19 112 TYR A O 1
ATOM 938 N N . ILE A 1 113 ? -14.357 -2.530 9.242 1.00 85.81 113 ILE A N 1
ATOM 939 C CA . ILE A 1 113 ? -13.146 -2.088 8.559 1.00 85.81 113 ILE A CA 1
ATOM 940 C C . ILE A 1 113 ? -13.270 -0.579 8.338 1.00 85.81 113 ILE A C 1
ATOM 942 O O . ILE A 1 113 ? -14.335 -0.089 7.958 1.00 85.81 113 ILE A O 1
ATOM 946 N N . TYR A 1 114 ? -12.183 0.145 8.567 1.00 87.69 114 TYR A N 1
ATOM 947 C CA . TYR A 1 114 ? -12.088 1.592 8.472 1.00 87.69 114 TYR A CA 1
ATOM 948 C C . TYR A 1 114 ? -10.981 1.990 7.501 1.00 87.69 114 TYR A C 1
ATOM 950 O O . TYR A 1 114 ? -9.941 1.341 7.423 1.00 87.69 114 TYR A O 1
ATOM 958 N N . LEU A 1 115 ? -11.198 3.085 6.787 1.00 89.38 115 LEU A N 1
ATOM 959 C CA . LEU A 1 115 ? -10.148 3.883 6.176 1.00 89.38 115 LEU A CA 1
ATOM 960 C C . LEU A 1 115 ? -9.665 4.895 7.212 1.00 89.38 115 LEU A C 1
ATOM 962 O O . LEU A 1 115 ? -10.447 5.738 7.641 1.00 89.38 115 LEU A O 1
ATOM 966 N N . LEU A 1 116 ? -8.400 4.801 7.604 1.00 88.88 116 LEU A N 1
ATOM 967 C CA . LEU A 1 116 ? -7.726 5.744 8.488 1.00 88.88 116 LEU A CA 1
ATOM 968 C C . LEU A 1 116 ? -6.834 6.672 7.655 1.00 88.88 116 LEU A C 1
ATOM 970 O O . LEU A 1 116 ? -5.977 6.192 6.906 1.00 88.88 116 LEU A O 1
ATOM 974 N N . SER A 1 117 ? -7.016 7.980 7.813 1.00 89.00 117 SER A N 1
ATOM 975 C CA . SER A 1 117 ? -6.112 9.006 7.287 1.00 89.00 117 SER A CA 1
ATOM 976 C C . SER A 1 117 ? -4.848 9.066 8.143 1.00 89.00 117 SER A C 1
ATOM 978 O O . SER A 1 117 ? -4.909 9.186 9.369 1.00 89.00 117 SER A O 1
ATOM 980 N N . LEU A 1 118 ? -3.690 8.973 7.493 1.00 86.88 118 LEU A N 1
ATOM 981 C CA . LEU A 1 118 ? -2.380 9.026 8.137 1.00 86.88 118 LEU A CA 1
ATOM 982 C C . LEU A 1 118 ? -1.981 10.456 8.527 1.00 86.88 118 LEU A C 1
ATOM 984 O O . LEU A 1 118 ? -1.202 10.618 9.464 1.00 86.88 118 LEU A O 1
ATOM 988 N N . GLU A 1 119 ? -2.483 11.477 7.827 1.00 84.50 119 GLU A N 1
ATOM 989 C CA . GLU A 1 119 ? -2.215 12.887 8.127 1.00 84.50 119 GLU A CA 1
ATOM 990 C C . GLU A 1 119 ? -3.155 13.442 9.199 1.00 84.50 119 GLU A C 1
ATOM 992 O O . GLU A 1 119 ? -2.703 14.084 10.146 1.00 84.50 119 GLU A O 1
ATOM 997 N N . THR A 1 120 ? -4.460 13.198 9.067 1.00 84.00 120 THR A N 1
ATOM 998 C CA . THR A 1 120 ? -5.478 13.829 9.924 1.00 84.00 120 THR A CA 1
ATOM 999 C C . THR A 1 120 ? -5.955 12.933 11.065 1.00 84.00 120 THR A C 1
ATOM 1001 O O . THR A 1 120 ? -6.499 13.433 12.049 1.00 84.00 120 THR A O 1
ATOM 1004 N N . GLY A 1 121 ? -5.773 11.614 10.948 1.00 81.62 121 GLY A N 1
ATOM 1005 C CA . GLY A 1 121 ? -6.360 10.635 11.864 1.00 81.62 121 GLY A CA 1
ATOM 1006 C C . GLY A 1 121 ? -7.866 10.419 11.668 1.00 81.62 121 GLY A C 1
ATOM 1007 O O . GLY A 1 121 ? -8.482 9.732 12.481 1.00 81.62 121 GLY A O 1
ATOM 1008 N N . GLU A 1 122 ? -8.470 10.997 10.623 1.00 86.38 122 GLU A N 1
ATOM 1009 C CA . GLU A 1 122 ? -9.870 10.764 10.262 1.00 86.38 122 GLU A CA 1
ATOM 1010 C C . GLU A 1 122 ? -10.127 9.276 9.976 1.00 86.38 122 GLU A C 1
ATOM 1012 O O . GLU A 1 122 ? -9.325 8.611 9.318 1.00 86.38 122 GLU A O 1
ATOM 1017 N N . CYS A 1 123 ? -11.272 8.767 10.442 1.00 87.12 123 CYS A N 1
ATOM 1018 C CA . CYS A 1 123 ? -11.724 7.402 10.192 1.00 87.12 123 CYS A CA 1
ATOM 1019 C C . CYS A 1 123 ? -13.040 7.406 9.410 1.00 87.12 123 CYS A C 1
ATOM 1021 O O . CYS A 1 123 ? -14.035 7.951 9.884 1.00 87.12 123 CYS A O 1
ATOM 1023 N N . ILE A 1 124 ? -13.068 6.717 8.271 1.00 89.06 124 ILE A N 1
ATOM 1024 C CA . ILE A 1 124 ? -14.268 6.500 7.451 1.00 89.06 124 ILE A CA 1
ATOM 1025 C C . ILE A 1 124 ? -14.597 5.008 7.463 1.00 89.06 124 ILE A C 1
ATOM 1027 O O . ILE A 1 124 ? -13.702 4.174 7.326 1.00 89.06 124 ILE A O 1
ATOM 1031 N N . ILE A 1 125 ? -15.867 4.633 7.618 1.00 88.38 125 ILE A N 1
ATOM 1032 C CA . ILE A 1 125 ? -16.261 3.219 7.552 1.00 88.38 125 ILE A CA 1
ATOM 1033 C C . ILE A 1 125 ? -16.079 2.727 6.111 1.00 88.38 125 ILE A C 1
ATOM 1035 O O . ILE A 1 125 ? -16.574 3.339 5.170 1.00 88.38 125 ILE A O 1
ATOM 1039 N N . ALA A 1 126 ? -15.405 1.591 5.916 1.00 88.50 126 ALA A N 1
ATOM 1040 C CA . ALA A 1 126 ? -15.060 1.090 4.584 1.00 88.50 126 ALA A CA 1
ATOM 1041 C C . ALA A 1 126 ? -16.290 0.901 3.674 1.00 88.50 126 ALA A C 1
ATOM 1043 O O . ALA A 1 126 ? -16.219 1.186 2.483 1.00 88.50 126 ALA A O 1
ATOM 1044 N N . ASN A 1 127 ? -17.438 0.499 4.226 1.00 87.75 127 ASN A N 1
ATOM 1045 C CA . ASN A 1 127 ? -18.683 0.319 3.467 1.00 87.75 127 ASN A CA 1
ATOM 1046 C C . ASN A 1 127 ? -19.279 1.628 2.915 1.00 87.75 127 ASN A C 1
ATOM 1048 O O . ASN A 1 127 ? -20.173 1.575 2.077 1.00 87.75 127 ASN A O 1
ATOM 1052 N N . GLU A 1 128 ? -18.813 2.793 3.371 1.00 88.44 128 GLU A N 1
ATOM 1053 C CA . GLU A 1 128 ? -19.197 4.090 2.799 1.00 88.44 128 GLU A CA 1
ATOM 1054 C C . GLU A 1 128 ? -18.402 4.415 1.526 1.00 88.44 128 GLU A C 1
ATOM 1056 O O . GLU A 1 128 ? -18.824 5.244 0.724 1.00 88.44 128 GLU A O 1
ATOM 1061 N N . VAL A 1 129 ? -17.259 3.749 1.327 1.00 88.81 129 VAL A N 1
ATOM 1062 C CA . VAL A 1 129 ? -16.332 3.993 0.212 1.00 88.81 129 VAL A CA 1
ATOM 1063 C C . VAL A 1 129 ? -16.327 2.841 -0.791 1.00 88.81 129 VAL A C 1
ATOM 1065 O O . VAL A 1 129 ? -16.237 3.066 -1.997 1.00 88.81 129 VAL A O 1
ATOM 1068 N N . PHE A 1 130 ? -16.433 1.602 -0.316 1.00 89.25 130 PHE A N 1
ATOM 1069 C CA . PHE A 1 130 ? -16.350 0.401 -1.141 1.00 89.25 130 PHE A CA 1
ATOM 1070 C C . PHE A 1 130 ? -17.711 -0.271 -1.257 1.00 89.25 130 PHE A C 1
ATOM 1072 O O . PHE A 1 130 ? -18.374 -0.543 -0.259 1.00 89.25 130 PHE A O 1
ATOM 1079 N N . SER A 1 131 ? -18.092 -0.614 -2.486 1.00 85.56 131 SER A N 1
ATOM 1080 C CA . SER A 1 131 ? -19.328 -1.353 -2.752 1.00 85.56 131 SER A CA 1
ATOM 1081 C C . SER A 1 131 ? -19.137 -2.862 -2.591 1.00 85.56 131 SER A C 1
ATOM 1083 O O . SER A 1 131 ? -20.106 -3.595 -2.400 1.00 85.56 131 SER A O 1
ATOM 1085 N N . THR A 1 132 ? -17.894 -3.353 -2.679 1.00 84.94 132 THR A N 1
ATOM 1086 C CA . THR A 1 132 ? -17.577 -4.777 -2.497 1.00 84.94 132 THR A CA 1
ATOM 1087 C C . THR A 1 132 ? -16.266 -4.992 -1.741 1.00 84.94 132 THR A C 1
ATOM 1089 O O . THR A 1 132 ? -15.335 -4.194 -1.837 1.00 84.94 132 THR A O 1
ATOM 1092 N N . ASN A 1 133 ? -16.135 -6.144 -1.074 1.00 80.75 133 ASN A N 1
ATOM 1093 C CA . ASN A 1 133 ? -14.891 -6.537 -0.397 1.00 80.75 133 ASN A CA 1
ATOM 1094 C C . ASN A 1 133 ? -13.695 -6.625 -1.358 1.00 80.75 133 ASN A C 1
ATOM 1096 O O . ASN A 1 133 ? -12.562 -6.398 -0.951 1.00 80.75 133 ASN A O 1
ATOM 1100 N N . ALA A 1 134 ? -13.925 -6.946 -2.636 1.00 80.62 134 ALA A N 1
ATOM 1101 C CA . ALA A 1 134 ? -12.859 -7.010 -3.632 1.00 80.62 134 ALA A CA 1
ATOM 1102 C C . ALA A 1 134 ? -12.221 -5.632 -3.886 1.00 80.62 134 ALA A C 1
ATOM 1104 O O . ALA A 1 134 ? -11.022 -5.546 -4.147 1.00 80.62 134 ALA A O 1
ATOM 1105 N N . GLU A 1 135 ? -13.001 -4.553 -3.781 1.00 83.44 135 GLU A N 1
ATOM 1106 C CA . GLU A 1 135 ? -12.505 -3.187 -3.974 1.00 83.44 135 GLU A CA 1
ATOM 1107 C C . GLU A 1 135 ? -11.571 -2.740 -2.851 1.00 83.44 135 GLU A C 1
ATOM 1109 O O . GLU A 1 135 ? -10.625 -2.004 -3.115 1.00 83.44 135 GLU A O 1
ATOM 1114 N N . MET A 1 136 ? -11.759 -3.264 -1.637 1.00 83.31 136 MET A N 1
ATOM 1115 C CA . MET A 1 136 ? -10.908 -2.977 -0.475 1.00 83.31 136 MET A CA 1
ATOM 1116 C C . MET A 1 136 ? -9.461 -3.477 -0.645 1.00 83.31 136 MET A C 1
ATOM 1118 O O . MET A 1 136 ? -8.568 -3.069 0.091 1.00 83.31 136 MET A O 1
ATOM 1122 N N . TYR A 1 137 ? -9.200 -4.362 -1.612 1.00 78.12 137 TYR A N 1
ATOM 1123 C CA . TYR A 1 137 ? -7.853 -4.863 -1.908 1.00 78.12 137 TYR A CA 1
ATOM 1124 C C . TYR A 1 137 ? -7.175 -4.144 -3.081 1.00 78.12 137 TYR A C 1
ATOM 1126 O O . TYR A 1 137 ? -6.049 -4.499 -3.444 1.00 78.12 137 TYR A O 1
ATOM 1134 N N . ARG A 1 138 ? -7.841 -3.155 -3.691 1.00 83.25 138 ARG A N 1
ATOM 1135 C CA . ARG A 1 138 ? -7.244 -2.325 -4.744 1.00 83.25 138 ARG A CA 1
ATOM 1136 C C . ARG A 1 138 ? -6.181 -1.399 -4.153 1.00 83.25 138 ARG A C 1
ATOM 1138 O O . ARG A 1 138 ? -6.143 -1.147 -2.957 1.00 83.25 138 ARG A O 1
ATOM 1145 N N . SER A 1 139 ? -5.309 -0.884 -5.015 1.00 84.06 139 SER A N 1
ATOM 1146 C CA . SER A 1 139 ? -4.267 0.083 -4.645 1.00 84.06 139 SER A CA 1
ATOM 1147 C C . SER A 1 139 ? -4.775 1.526 -4.559 1.00 84.06 139 SER A C 1
ATOM 1149 O O . SER A 1 139 ? -4.026 2.401 -4.129 1.00 84.06 139 SER A O 1
ATOM 1151 N N . HIS A 1 140 ? -6.015 1.779 -4.989 1.00 89.44 140 HIS A N 1
ATOM 1152 C CA . HIS A 1 140 ? -6.653 3.093 -4.997 1.00 89.44 140 HIS A CA 1
ATOM 1153 C C . HIS A 1 140 ? -8.146 2.987 -4.674 1.00 89.44 140 HIS A C 1
ATOM 1155 O O . HIS A 1 140 ? -8.784 1.980 -4.993 1.00 89.44 140 HIS A O 1
ATOM 1161 N N . ALA A 1 141 ? -8.691 4.053 -4.092 1.00 90.06 141 ALA A N 1
ATOM 1162 C CA . ALA A 1 141 ? -10.110 4.227 -3.807 1.00 90.06 141 ALA A CA 1
ATOM 1163 C C . ALA A 1 141 ? -10.552 5.656 -4.132 1.00 90.06 141 ALA A C 1
ATOM 1165 O O . ALA A 1 141 ? -9.751 6.586 -4.070 1.00 90.06 141 ALA A O 1
ATOM 1166 N N . THR A 1 142 ? -11.831 5.847 -4.452 1.00 90.44 142 THR A N 1
ATOM 1167 C CA . THR A 1 142 ? -12.405 7.189 -4.600 1.00 90.44 142 THR A CA 1
ATOM 1168 C C . THR A 1 142 ? -12.922 7.661 -3.248 1.00 90.44 142 THR A C 1
ATOM 1170 O O . THR A 1 142 ? -13.960 7.200 -2.788 1.00 90.44 142 THR A O 1
ATOM 1173 N N . ILE A 1 143 ? -12.208 8.588 -2.617 1.00 88.25 143 ILE A N 1
ATOM 1174 C CA . ILE A 1 143 ? -12.562 9.167 -1.318 1.00 88.25 143 ILE A CA 1
ATOM 1175 C C . ILE A 1 143 ? -12.916 10.630 -1.561 1.00 88.25 143 ILE A C 1
ATOM 1177 O O . ILE A 1 143 ? -12.139 11.361 -2.172 1.00 88.25 143 ILE A O 1
ATOM 1181 N N . GLN A 1 144 ? -14.121 11.041 -1.153 1.00 86.06 144 GLN A N 1
ATOM 1182 C CA . GLN A 1 144 ? -14.626 12.409 -1.358 1.00 86.06 144 GLN A CA 1
ATOM 1183 C C . GLN A 1 144 ? -14.538 12.877 -2.832 1.00 86.06 144 GLN A C 1
ATOM 1185 O O . GLN A 1 144 ? -14.253 14.034 -3.129 1.00 86.06 144 GLN A O 1
ATOM 1190 N N . GLY A 1 145 ? -14.762 11.960 -3.782 1.00 86.44 145 GLY A N 1
ATOM 1191 C CA . GLY A 1 145 ? -14.706 12.244 -5.223 1.00 86.44 145 GLY A CA 1
ATOM 1192 C C . GLY A 1 145 ? -13.298 12.288 -5.830 1.00 86.44 145 GLY A C 1
ATOM 1193 O O . GLY A 1 145 ? -13.171 12.494 -7.035 1.00 86.44 145 GLY A O 1
ATOM 1194 N N . VAL A 1 146 ? -12.245 12.050 -5.041 1.00 89.25 146 VAL A N 1
ATOM 1195 C CA . VAL A 1 146 ? -10.846 12.060 -5.495 1.00 89.25 146 VAL A CA 1
ATOM 1196 C C . VAL A 1 146 ? -10.256 10.652 -5.429 1.00 89.25 146 VAL A C 1
ATOM 1198 O O . VAL A 1 146 ? -10.455 9.929 -4.457 1.00 89.25 146 VAL A O 1
ATOM 1201 N N . SER A 1 147 ? -9.515 10.248 -6.465 1.00 89.25 147 SER A N 1
ATOM 1202 C CA . SER A 1 147 ? -8.776 8.980 -6.458 1.00 89.25 147 SER A CA 1
ATOM 1203 C C . SER A 1 147 ? -7.565 9.086 -5.535 1.00 89.25 147 SER A C 1
ATOM 1205 O O . SER A 1 147 ? -6.616 9.804 -5.842 1.00 89.25 147 SER A O 1
ATOM 1207 N N . GLN A 1 148 ? -7.594 8.349 -4.432 1.00 90.19 148 GLN A N 1
ATOM 1208 C CA . GLN A 1 148 ? -6.558 8.328 -3.408 1.00 90.19 148 GLN A CA 1
ATOM 1209 C C . GLN A 1 148 ? -5.859 6.965 -3.377 1.00 90.19 148 GLN A C 1
ATOM 1211 O O . GLN A 1 148 ? -6.527 5.937 -3.538 1.00 90.19 148 GLN A O 1
ATOM 1216 N N . PRO A 1 149 ? -4.533 6.919 -3.172 1.00 90.62 149 PRO A N 1
ATOM 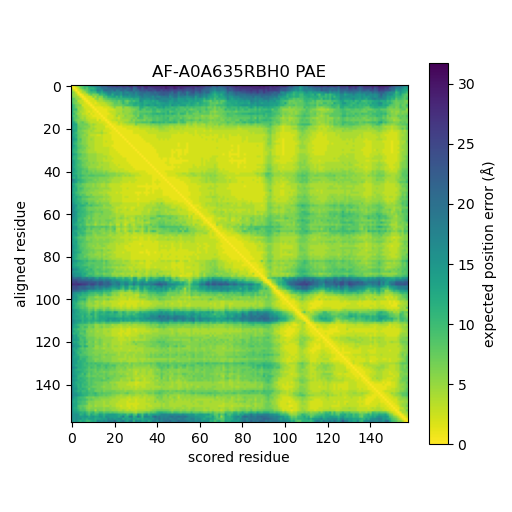1217 C CA . PRO A 1 149 ? -3.831 5.667 -2.937 1.00 90.62 149 PRO A CA 1
ATOM 1218 C C . PRO A 1 149 ? -4.257 5.080 -1.587 1.00 90.62 149 PRO A C 1
ATOM 1220 O O . PRO A 1 149 ? -4.359 5.797 -0.591 1.00 90.62 149 PRO A O 1
ATOM 1223 N N . ILE A 1 150 ? -4.488 3.768 -1.563 1.00 90.25 150 ILE A N 1
ATOM 1224 C CA . ILE A 1 150 ? -4.856 3.029 -0.353 1.00 90.25 150 ILE A CA 1
ATOM 1225 C C . ILE A 1 150 ? -3.949 1.818 -0.156 1.00 90.25 150 ILE A C 1
ATOM 1227 O O . ILE A 1 150 ? -3.513 1.170 -1.112 1.00 90.25 150 ILE A O 1
ATOM 1231 N N . LEU A 1 151 ? -3.699 1.483 1.106 1.00 89.19 151 LEU A N 1
ATOM 1232 C CA . LEU A 1 151 ? -3.021 0.252 1.485 1.00 89.19 151 LEU A CA 1
ATOM 1233 C C . LEU A 1 151 ? -3.863 -0.494 2.510 1.00 89.19 151 LEU A C 1
ATOM 1235 O O . LEU A 1 151 ? -4.129 0.013 3.597 1.00 89.19 151 LEU A O 1
ATOM 1239 N N . SER A 1 152 ? -4.249 -1.723 2.178 1.00 86.50 152 SER A N 1
ATOM 1240 C CA . SER A 1 152 ? -4.859 -2.614 3.157 1.00 86.50 152 SER A CA 1
ATOM 1241 C C . SER A 1 152 ? -3.831 -3.059 4.185 1.00 86.50 152 SER A C 1
ATOM 1243 O O . SER A 1 152 ? -2.753 -3.527 3.836 1.00 86.50 152 SER A O 1
ATOM 1245 N N . LEU A 1 153 ? -4.161 -2.899 5.456 1.00 83.19 153 LEU A N 1
ATOM 1246 C CA . LEU A 1 153 ? -3.436 -3.407 6.614 1.00 83.19 153 LEU A CA 1
ATOM 1247 C C . LEU A 1 153 ? -4.280 -4.426 7.393 1.00 83.19 153 LEU A C 1
ATOM 1249 O O . LEU A 1 153 ? -3.775 -5.032 8.330 1.00 83.19 153 LEU A O 1
ATOM 1253 N N . THR A 1 154 ? -5.513 -4.711 6.959 1.00 73.00 154 THR A N 1
ATOM 1254 C CA . THR A 1 154 ? -6.439 -5.652 7.620 1.00 73.00 154 THR A CA 1
ATOM 1255 C C . THR A 1 154 ? -5.861 -7.064 7.769 1.00 73.00 154 THR A C 1
ATOM 1257 O O . THR A 1 154 ? -6.159 -7.783 8.720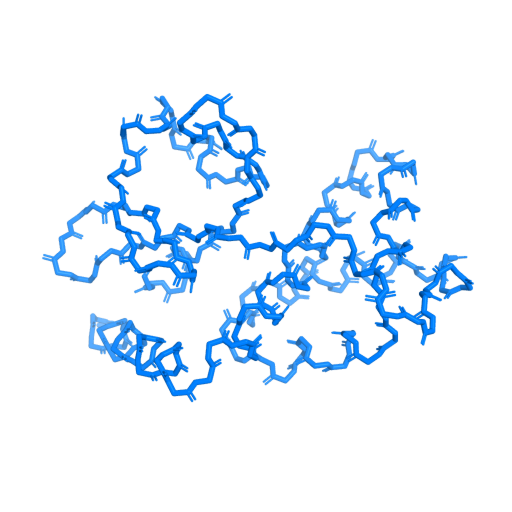 1.00 73.00 154 THR A O 1
ATOM 1260 N N . HIS A 1 155 ? -4.956 -7.466 6.871 1.00 63.53 155 HIS A N 1
ATOM 1261 C CA . HIS A 1 155 ? -4.223 -8.734 6.949 1.00 63.53 155 HIS A CA 1
ATOM 1262 C C . HIS A 1 155 ? -3.272 -8.843 8.153 1.00 63.53 155 HIS A C 1
ATOM 1264 O O . HIS A 1 155 ? -2.806 -9.940 8.461 1.00 63.53 155 HIS A O 1
ATOM 1270 N N . LEU A 1 156 ? -2.973 -7.727 8.817 1.00 56.25 156 LEU A N 1
ATOM 1271 C CA . LEU A 1 156 ? -2.177 -7.674 10.041 1.00 56.25 156 LEU A CA 1
ATOM 1272 C C . LEU A 1 156 ? -3.036 -7.840 11.294 1.00 56.25 156 LEU A C 1
ATOM 1274 O O . LEU A 1 156 ? -2.490 -7.889 12.388 1.00 56.25 156 LEU A O 1
ATOM 1278 N N . GLY A 1 157 ? -4.364 -7.921 11.152 1.00 52.19 157 GLY A N 1
ATOM 1279 C CA . GLY A 1 157 ? -5.269 -7.837 12.295 1.00 52.19 157 GLY A CA 1
ATOM 1280 C C . GLY A 1 157 ? -5.230 -6.473 12.993 1.00 52.19 157 GLY A C 1
ATOM 1281 O O . GLY A 1 157 ? -5.641 -6.397 14.149 1.00 52.19 157 GLY A O 1
ATOM 1282 N N . LEU A 1 158 ? -4.698 -5.457 12.303 1.00 51.66 158 LEU A N 1
ATOM 1283 C CA . LEU A 1 158 ? -4.800 -4.034 12.625 1.00 51.66 158 LEU A CA 1
ATOM 1284 C C . LEU A 1 158 ? -6.125 -3.494 12.142 1.00 51.66 158 LEU A C 1
ATOM 1286 O O . LEU A 1 158 ? -6.495 -3.940 11.030 1.00 51.66 158 LEU A O 1
#

Solvent-accessible surface area (backbone atoms only — not comparable to full-atom values): 8756 Å² total; per-residue (Å²): 124,68,70,62,24,49,51,50,38,53,47,49,55,49,46,38,72,76,39,40,69,62,49,41,49,45,51,25,48,51,42,52,31,51,51,31,29,51,24,57,76,70,69,36,60,68,59,33,55,58,52,40,41,34,35,40,73,67,53,68,59,52,45,79,73,36,74,92,48,58,90,45,48,68,50,42,50,51,14,50,64,66,40,59,90,47,57,89,46,40,34,94,63,90,68,51,69,87,72,49,45,34,34,33,32,26,49,76,89,45,102,50,44,30,35,36,31,69,86,79,65,50,74,43,59,37,77,83,65,36,94,46,79,74,52,60,72,39,62,51,46,62,56,95,89,39,85,39,48,34,38,65,40,45,92,69,42,36

pLDDT: mean 81.72, std 11.43, range [43.31, 94.31]

Sequence (158 aa):
MRLSNVYQAAQFHQELTAKPEYIRHNLTVAWKLLLIADAARHNDQETIIKTVRTLRPIDLETIWSFDLTRIYHRRFNAAVDAIRPYFHYLQATSDCGPSLEWVLVQSVWSDYIYLLSLETGECIIANEVFSTNAEMYRSHATIQGVSQPILSLTHLGL

Radius of gyration: 15.53 Å; Cα contacts (8 Å, |Δi|>4): 230; chains: 1; bounding box: 38×30×40 Å

Foldseek 3Di:
DLVQLVVVVVVVVVCLVVPLPLSQLLVQLLLLLLQLLVCVVVVNVVSLLVSQLLAAPVSLVSNVVDPLSVVCVVSNVSSVVSCVVVNVSHDPDDNNPDTAFWEWAQDSVDNWIWIAGSVPRDTDTVVVWDVDPVVNCDQWTQDPNDIGGYYYSVVVSD

Organism: NCBI:txid149386

Secondary structure (DSSP, 8-state):
-HHHHHHHHHHHHHHHHHSHHHHHHHHHHHHHHHHHHHHHH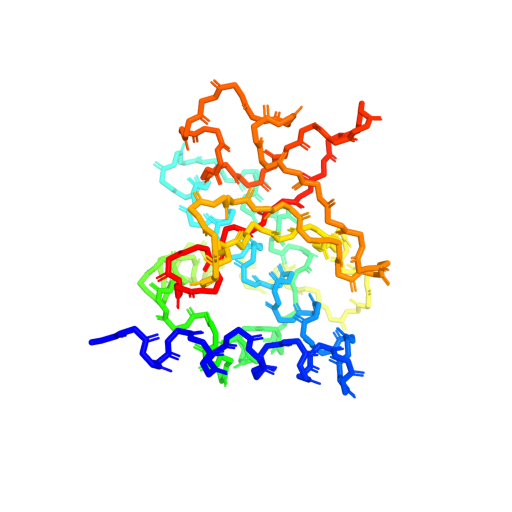TT-HHHHHHHHTT--HHHHHHHHT-GGGGGGHHHHHHHHHHHGGGGGGS-SSS---PPP-EEEEE-SSSS-EEEEETTT--EEEHHHH-SSTTGGGSSEEEETTEEEEEEE-GGGT-